Protein AF-A0AAV5KC12-F1 (afdb_monomer_lite)

InterPro domains:
  IPR001398 Macrophage migration inhibitory factor [PF01187] (5-67)
  IPR001398 Macrophage migration inhibitory factor [PTHR11954] (1-66)
  IPR014347 Tautomerase/MIF superfamily [G3DSA:3.30.429.10] 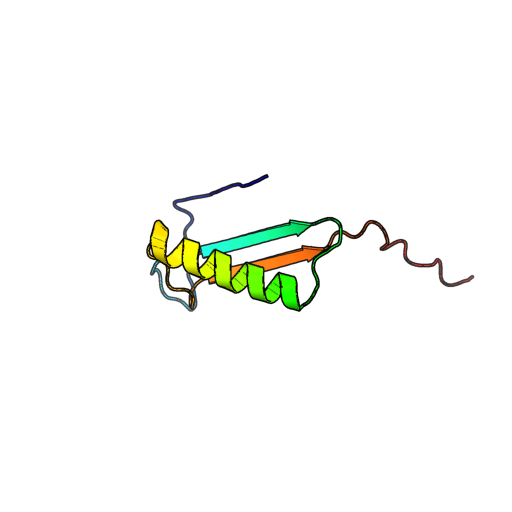(1-69)
  IPR014347 Tautomerase/MIF superfamily [SSF55331] (1-66)

Sequence (75 aa):
MVILKGSVPISFNGNKEGAAYAEIVSMGGINTEVKRKLIATLGSIMQDKLSIPKARFFLKVFDTTATAARPISKM

Secondary structure (DSSP, 8-state):
------S----BTTB-S--EEEEEEESS---HHHHHHHHHHHHHHHHHHH---GGGEEEEEEE--S---------

Structure (mmCIF, N/CA/C/O backbone):
data_AF-A0AAV5KC12-F1
#
_entry.id   AF-A0AAV5KC12-F1
#
loop_
_atom_site.group_PDB
_atom_site.id
_atom_site.type_symbol
_atom_site.label_atom_id
_atom_site.label_alt_id
_atom_site.label_comp_id
_atom_site.label_asym_id
_atom_site.label_entity_id
_atom_site.label_seq_id
_atom_site.pdbx_PDB_ins_code
_atom_site.Cartn_x
_atom_site.Cartn_y
_atom_site.Cartn_z
_atom_site.occupancy
_atom_site.B_iso_or_equiv
_atom_site.auth_seq_id
_atom_site.auth_comp_id
_atom_site.auth_asym_id
_atom_site.auth_atom_id
_atom_site.pdbx_PDB_model_num
ATOM 1 N N . MET A 1 1 ? 11.159 -7.635 -0.653 1.00 80.81 1 MET A N 1
ATOM 2 C CA . MET A 1 1 ? 11.165 -7.599 0.827 1.00 80.81 1 MET A CA 1
ATOM 3 C C . MET A 1 1 ? 9.886 -6.919 1.287 1.00 80.81 1 MET A C 1
ATOM 5 O O . MET A 1 1 ? 9.530 -5.913 0.689 1.00 80.81 1 MET A O 1
ATOM 9 N N . VAL A 1 2 ? 9.184 -7.467 2.279 1.00 83.75 2 VAL A N 1
ATOM 10 C CA . VAL A 1 2 ? 7.941 -6.890 2.817 1.00 83.75 2 VAL A CA 1
ATOM 11 C C . VAL A 1 2 ? 8.144 -6.661 4.307 1.00 83.75 2 VAL A C 1
ATOM 13 O O . VAL A 1 2 ? 8.507 -7.593 5.019 1.00 83.75 2 VAL A O 1
ATOM 16 N N . ILE A 1 3 ? 7.947 -5.425 4.761 1.00 87.19 3 ILE A N 1
ATOM 17 C CA . ILE A 1 3 ? 8.055 -5.046 6.171 1.00 87.19 3 ILE A CA 1
ATOM 18 C C . ILE A 1 3 ? 6.699 -4.498 6.593 1.00 87.19 3 ILE A C 1
ATOM 20 O O . ILE A 1 3 ? 6.214 -3.528 6.014 1.00 87.19 3 ILE A O 1
ATOM 24 N N . LEU A 1 4 ? 6.097 -5.122 7.601 1.00 86.62 4 LEU A N 1
ATOM 25 C CA . LEU A 1 4 ? 4.859 -4.651 8.204 1.00 86.62 4 LEU A CA 1
ATOM 26 C C . LEU A 1 4 ? 5.173 -4.116 9.597 1.00 86.62 4 LEU A C 1
ATOM 28 O O . LEU A 1 4 ? 5.553 -4.872 10.489 1.00 86.62 4 LEU A O 1
ATOM 32 N N . LYS A 1 5 ? 5.013 -2.806 9.779 1.00 84.94 5 LYS A N 1
ATOM 33 C CA . LYS A 1 5 ? 5.169 -2.162 11.081 1.00 84.94 5 LYS A CA 1
ATOM 34 C C . LYS A 1 5 ? 3.792 -1.811 11.633 1.00 84.94 5 LYS A C 1
ATOM 36 O O . LYS A 1 5 ? 3.171 -0.847 11.194 1.00 84.94 5 LYS A O 1
ATOM 41 N N . GLY A 1 6 ? 3.314 -2.625 12.570 1.00 82.69 6 GLY A N 1
ATOM 42 C CA . GLY A 1 6 ? 2.088 -2.357 13.322 1.00 82.69 6 GLY A CA 1
ATOM 43 C C . GLY A 1 6 ? 2.303 -1.342 14.448 1.00 82.69 6 GLY A C 1
ATOM 44 O O . GLY A 1 6 ? 3.439 -1.021 14.799 1.00 82.69 6 GLY A O 1
ATOM 45 N N . SER A 1 7 ? 1.200 -0.852 15.019 1.00 80.12 7 SER A N 1
ATOM 46 C CA . SER A 1 7 ? 1.185 -0.002 16.225 1.00 80.12 7 SER A CA 1
ATOM 47 C C . SER A 1 7 ? 1.963 1.314 16.114 1.00 80.12 7 SER A C 1
ATOM 49 O O . SER A 1 7 ? 2.415 1.869 17.114 1.00 80.12 7 SER A O 1
ATOM 51 N N . VAL A 1 8 ? 2.119 1.835 14.896 1.00 82.25 8 VAL A N 1
ATOM 52 C CA . VAL A 1 8 ? 2.680 3.168 14.673 1.00 82.25 8 VAL A CA 1
ATOM 53 C C . VAL A 1 8 ? 1.565 4.197 14.862 1.00 82.25 8 VAL A C 1
ATOM 55 O O . VAL A 1 8 ? 0.501 4.037 14.260 1.00 82.25 8 VAL A O 1
ATOM 58 N N . PRO A 1 9 ? 1.773 5.259 15.658 1.00 78.88 9 PRO A N 1
ATOM 59 C CA . PRO A 1 9 ? 0.823 6.359 15.722 1.00 78.88 9 PRO A CA 1
ATOM 60 C C . PRO A 1 9 ? 0.800 7.077 14.367 1.00 78.88 9 PRO A C 1
ATOM 62 O O . PRO A 1 9 ? 1.738 7.790 14.012 1.00 78.88 9 PRO A O 1
ATOM 65 N N . ILE A 1 10 ? -0.267 6.861 13.597 1.00 81.81 10 ILE A N 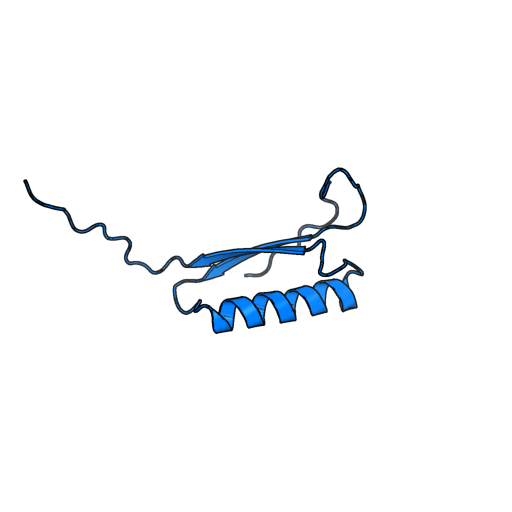1
ATOM 66 C CA . ILE A 1 10 ? -0.502 7.514 12.308 1.00 81.81 10 ILE A CA 1
ATOM 67 C C . ILE A 1 10 ? -1.774 8.347 12.443 1.00 81.81 10 ILE A C 1
ATOM 69 O O . ILE A 1 10 ? -2.852 7.814 12.691 1.00 81.81 10 ILE A O 1
ATOM 73 N N . SER A 1 11 ? -1.643 9.658 12.262 1.00 79.25 11 SER A N 1
ATOM 74 C CA . SER A 1 11 ? -2.779 10.576 12.188 1.00 79.25 11 SER A CA 1
ATOM 75 C C . SER A 1 11 ? -3.004 10.941 10.730 1.00 79.25 11 SER A C 1
ATOM 77 O O . SER A 1 11 ? -2.144 11.563 10.107 1.00 79.25 11 SER A O 1
ATOM 79 N N . PHE A 1 12 ? -4.161 10.576 10.182 1.00 79.00 12 PHE A N 1
ATOM 80 C CA . PHE A 1 12 ? -4.540 10.969 8.828 1.00 79.00 12 PHE A CA 1
ATOM 81 C C . PHE A 1 12 ? -5.608 12.062 8.893 1.00 79.00 12 PHE A C 1
ATOM 83 O O . PHE A 1 12 ? -6.669 11.862 9.483 1.00 79.00 12 PHE A O 1
ATOM 90 N N . ASN A 1 13 ? -5.297 13.232 8.326 1.00 78.75 13 ASN A N 1
ATOM 91 C CA . ASN A 1 13 ? -6.160 14.418 8.345 1.00 78.75 13 ASN A CA 1
ATOM 92 C C . ASN A 1 13 ? -6.654 14.812 9.759 1.00 78.75 13 ASN A C 1
ATOM 94 O O . ASN A 1 13 ? -7.817 15.148 9.954 1.00 78.75 13 ASN A O 1
ATOM 98 N N . GLY A 1 14 ? -5.790 14.685 10.774 1.00 77.06 14 GLY A N 1
ATOM 99 C CA . GLY A 1 14 ? -6.127 14.998 12.172 1.00 77.06 14 GLY A CA 1
ATOM 100 C C . GLY A 1 14 ? -6.977 13.949 12.904 1.00 77.06 14 GLY A C 1
ATOM 101 O O . GLY A 1 14 ? -7.203 14.094 14.103 1.00 77.06 14 GLY A O 1
ATOM 102 N N . ASN A 1 15 ? -7.404 12.873 12.236 1.00 75.38 15 ASN A N 1
ATOM 103 C CA . ASN A 1 15 ? -8.170 11.785 12.844 1.00 75.38 15 ASN A CA 1
ATOM 104 C C . ASN A 1 15 ? -7.256 10.569 13.141 1.00 75.38 15 ASN A C 1
ATOM 106 O O . ASN A 1 15 ? -6.417 10.198 12.315 1.00 75.38 15 ASN A O 1
ATOM 110 N N . LYS A 1 16 ? -7.427 9.981 14.336 1.00 76.38 16 LYS A N 1
ATOM 111 C CA . LYS A 1 16 ? -6.662 8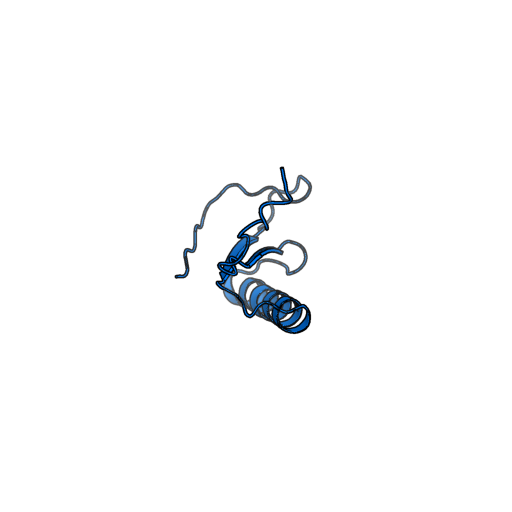.847 14.896 1.00 76.38 16 LYS A CA 1
ATOM 112 C C . LYS A 1 16 ? -7.201 7.464 14.500 1.00 76.38 16 LYS A C 1
ATOM 114 O O . LYS A 1 16 ? -6.698 6.452 14.977 1.00 76.38 16 LYS A O 1
ATOM 119 N N . GLU A 1 17 ? -8.236 7.407 13.671 1.00 79.75 17 GLU A N 1
ATOM 120 C CA . GLU A 1 17 ? -8.688 6.162 13.049 1.00 79.75 17 GLU A CA 1
ATOM 121 C C . GLU A 1 17 ? -7.584 5.509 12.210 1.00 79.75 17 GLU A C 1
ATOM 123 O O . GLU A 1 17 ? -6.711 6.189 11.662 1.00 79.75 17 GLU A O 1
ATOM 128 N N . GLY A 1 18 ? -7.673 4.183 12.072 1.00 81.88 18 GLY A N 1
ATOM 129 C CA . GLY A 1 18 ? -6.701 3.364 11.356 1.00 81.88 18 GLY A CA 1
ATOM 130 C C . GLY A 1 18 ? -6.342 3.931 9.981 1.00 81.88 18 GLY A C 1
ATOM 131 O O . GLY A 1 18 ? -7.204 4.176 9.134 1.00 81.88 18 GLY A O 1
ATOM 132 N N . ALA A 1 19 ? -5.046 4.134 9.771 1.00 86.50 19 ALA A N 1
ATOM 133 C CA . ALA A 1 19 ? -4.469 4.592 8.519 1.00 86.50 19 ALA A CA 1
ATOM 134 C C . ALA A 1 19 ? -3.233 3.752 8.202 1.00 86.50 19 ALA A C 1
ATOM 136 O O . ALA A 1 19 ? -2.547 3.270 9.105 1.00 86.50 19 ALA A O 1
ATOM 137 N N . ALA A 1 20 ? -2.951 3.581 6.914 1.00 87.62 20 ALA A N 1
ATOM 138 C CA . ALA A 1 20 ? -1.808 2.810 6.451 1.00 87.62 20 ALA A CA 1
ATOM 139 C C . ALA A 1 20 ? -0.959 3.630 5.482 1.00 87.62 20 ALA A C 1
ATOM 141 O O . ALA A 1 20 ? -1.463 4.292 4.573 1.00 87.62 20 ALA A O 1
ATOM 142 N N . TYR A 1 21 ? 0.351 3.541 5.673 1.00 88.12 21 TYR A N 1
ATOM 143 C CA . TYR A 1 21 ? 1.349 4.100 4.778 1.00 88.12 21 TYR A CA 1
ATOM 144 C C . TYR A 1 21 ? 2.243 2.967 4.287 1.00 88.12 21 TYR A C 1
ATOM 146 O O . TYR A 1 21 ? 2.768 2.196 5.091 1.00 88.12 21 TYR A O 1
ATOM 154 N N . ALA A 1 22 ? 2.392 2.860 2.971 1.00 89.06 22 ALA A N 1
ATOM 155 C CA . ALA A 1 22 ? 3.244 1.871 2.335 1.00 89.06 22 ALA A CA 1
ATOM 156 C C . ALA A 1 22 ? 4.238 2.541 1.389 1.00 89.06 22 ALA A C 1
ATOM 158 O O . ALA A 1 22 ? 3.920 3.514 0.700 1.00 89.06 22 ALA A O 1
ATOM 159 N N . GLU A 1 23 ? 5.430 1.960 1.316 1.00 89.56 23 GLU A N 1
ATOM 160 C CA . GLU A 1 23 ? 6.475 2.357 0.382 1.00 89.56 23 GLU A CA 1
ATOM 161 C C . GLU A 1 23 ? 6.865 1.151 -0.462 1.00 89.56 23 GLU A C 1
ATOM 163 O O . GLU A 1 23 ? 7.127 0.067 0.060 1.00 89.56 23 GLU A O 1
ATOM 168 N N . ILE A 1 24 ? 6.895 1.340 -1.777 1.00 88.44 24 ILE A N 1
ATOM 169 C CA . ILE A 1 24 ? 7.414 0.355 -2.722 1.00 88.44 24 ILE A CA 1
ATOM 170 C C . ILE A 1 24 ? 8.644 0.945 -3.374 1.00 88.44 24 ILE A C 1
ATOM 172 O O . ILE A 1 24 ? 8.583 2.032 -3.942 1.00 88.44 24 ILE A O 1
ATOM 176 N N . VAL A 1 25 ? 9.733 0.191 -3.321 1.00 88.00 25 VAL A N 1
ATOM 177 C CA . VAL A 1 25 ? 10.962 0.473 -4.053 1.00 88.00 25 VAL A CA 1
ATOM 178 C C . VAL A 1 25 ? 11.122 -0.621 -5.099 1.00 88.00 25 VAL A C 1
ATOM 180 O O . VAL A 1 25 ? 11.087 -1.807 -4.767 1.00 88.00 25 VAL A O 1
ATOM 183 N N . SER A 1 26 ? 11.249 -0.229 -6.360 1.00 85.75 26 SER A N 1
ATOM 184 C CA . SER A 1 26 ? 11.437 -1.141 -7.486 1.00 85.75 26 SER A CA 1
ATOM 185 C C . SER A 1 26 ? 12.538 -0.618 -8.401 1.00 85.75 26 SER A C 1
ATOM 187 O O . SER A 1 26 ? 12.647 0.587 -8.585 1.00 85.75 26 SER A O 1
ATOM 189 N N . MET A 1 27 ? 13.362 -1.499 -8.968 1.00 85.38 27 MET A N 1
ATOM 190 C CA . MET A 1 27 ? 14.395 -1.129 -9.943 1.00 85.38 27 MET A CA 1
ATOM 191 C C . MET A 1 27 ? 13.819 -1.233 -11.358 1.00 85.38 27 MET A C 1
ATOM 193 O O . MET A 1 27 ? 14.041 -2.224 -12.050 1.00 85.38 27 MET A O 1
ATOM 197 N N . GLY A 1 28 ? 13.069 -0.220 -11.786 1.00 81.12 28 GLY A N 1
ATOM 198 C CA . GLY A 1 28 ? 12.373 -0.215 -13.069 1.00 81.12 28 GLY A CA 1
ATOM 199 C C . GLY A 1 28 ? 11.043 -0.972 -13.056 1.00 81.12 28 GLY A C 1
ATOM 200 O O . GLY A 1 28 ? 10.703 -1.703 -12.129 1.00 81.12 28 GLY A O 1
ATOM 201 N N . GLY A 1 29 ? 10.268 -0.805 -14.130 1.00 81.50 29 GLY A N 1
ATOM 202 C CA . GLY A 1 29 ? 9.033 -1.564 -14.362 1.00 81.50 29 GLY A CA 1
ATOM 203 C C . GLY A 1 29 ? 7.773 -0.984 -13.711 1.00 81.50 29 GLY A C 1
ATOM 204 O O . GLY A 1 29 ? 6.684 -1.528 -13.907 1.00 81.50 29 GLY A O 1
ATOM 205 N N . ILE A 1 30 ? 7.868 0.144 -12.997 1.00 85.31 30 ILE A N 1
ATOM 206 C CA . ILE A 1 30 ? 6.692 0.871 -12.504 1.00 85.31 30 ILE A CA 1
ATOM 207 C C . ILE A 1 30 ? 6.222 1.842 -13.594 1.00 85.31 30 ILE A C 1
ATOM 209 O O . ILE A 1 30 ? 6.631 2.999 -13.657 1.00 85.31 30 ILE A O 1
ATOM 213 N N . ASN A 1 31 ? 5.304 1.386 -14.444 1.00 86.38 31 ASN A N 1
ATOM 214 C CA . ASN A 1 31 ? 4.564 2.274 -15.342 1.00 86.38 31 ASN A CA 1
ATOM 215 C C . ASN A 1 31 ? 3.275 2.802 -14.664 1.00 86.38 31 ASN A C 1
ATOM 217 O O . ASN A 1 31 ? 2.892 2.369 -13.572 1.00 86.38 31 ASN A O 1
ATOM 221 N N . THR A 1 32 ? 2.577 3.751 -15.296 1.00 86.88 32 THR A N 1
ATOM 222 C CA . THR A 1 32 ? 1.346 4.349 -14.741 1.00 86.88 32 THR A CA 1
ATOM 223 C C . THR A 1 32 ? 0.234 3.323 -14.509 1.00 86.88 32 THR A C 1
ATOM 225 O O . THR A 1 32 ? -0.507 3.426 -13.529 1.00 86.88 32 THR A O 1
ATOM 228 N N . GLU A 1 33 ? 0.114 2.324 -15.381 1.00 90.12 33 GLU A N 1
ATOM 229 C CA . GLU A 1 33 ? -0.905 1.278 -15.285 1.00 90.12 33 GLU A CA 1
ATOM 230 C C . GLU A 1 33 ? -0.623 0.321 -14.117 1.00 90.12 33 GLU A C 1
ATOM 232 O O . GLU A 1 33 ? -1.491 0.086 -13.275 1.00 90.12 33 GLU A O 1
ATOM 237 N N . VAL A 1 34 ? 0.615 -0.165 -14.017 1.00 89.06 34 VAL A N 1
ATOM 238 C CA . VAL A 1 34 ? 1.136 -1.005 -12.934 1.00 89.06 34 VAL A CA 1
ATOM 239 C C . VAL A 1 34 ? 0.990 -0.280 -11.604 1.00 89.06 34 VAL A C 1
ATOM 241 O O . VAL A 1 34 ? 0.501 -0.867 -10.644 1.00 89.06 34 VAL A O 1
ATOM 244 N N . LYS A 1 35 ? 1.306 1.020 -11.549 1.00 88.06 35 LYS A N 1
ATOM 245 C CA . LYS A 1 35 ? 1.103 1.838 -10.348 1.00 88.06 35 LYS A CA 1
ATOM 246 C C . LYS A 1 35 ? -0.366 1.873 -9.920 1.00 88.06 35 LYS A C 1
ATOM 248 O O . LYS A 1 35 ? -0.654 1.676 -8.743 1.00 88.06 35 LYS A O 1
ATOM 253 N N . ARG A 1 36 ? -1.305 2.090 -10.848 1.00 90.19 36 ARG A N 1
ATOM 254 C CA . ARG A 1 36 ? -2.749 2.088 -10.538 1.00 90.19 36 ARG A CA 1
ATOM 255 C C . ARG A 1 36 ? -3.223 0.720 -10.047 1.00 90.19 36 ARG A C 1
ATOM 257 O O . ARG A 1 36 ? -3.928 0.658 -9.042 1.00 90.19 36 ARG A O 1
ATOM 264 N N . LYS A 1 37 ? -2.797 -0.361 -10.710 1.00 92.19 37 LYS A N 1
ATOM 265 C CA . LYS A 1 37 ? -3.099 -1.742 -10.303 1.00 92.19 37 LYS A CA 1
ATOM 266 C C . LYS A 1 37 ? -2.561 -2.037 -8.901 1.00 92.19 37 LYS A C 1
ATOM 268 O O . LYS A 1 37 ? -3.318 -2.497 -8.056 1.00 92.19 37 LYS A O 1
ATOM 273 N N . LEU A 1 38 ? -1.309 -1.673 -8.616 1.00 90.00 38 LEU A N 1
ATOM 274 C CA . LEU A 1 38 ? -0.696 -1.830 -7.293 1.00 90.00 38 LEU A CA 1
ATOM 275 C C . LEU A 1 38 ? -1.486 -1.108 -6.199 1.00 90.00 38 LEU A C 1
ATOM 277 O O . LEU A 1 38 ? -1.780 -1.709 -5.170 1.00 90.00 38 LEU A O 1
ATOM 281 N N . ILE A 1 39 ? -1.870 0.152 -6.425 1.00 89.62 39 ILE A N 1
ATOM 282 C CA . ILE A 1 39 ? -2.662 0.926 -5.456 1.00 89.62 39 ILE A CA 1
ATOM 283 C C . ILE A 1 39 ? -4.014 0.250 -5.200 1.00 89.62 39 ILE A C 1
ATOM 285 O O . ILE A 1 39 ? -4.412 0.098 -4.047 1.00 89.62 39 ILE A O 1
ATOM 289 N N . ALA A 1 40 ? -4.709 -0.184 -6.254 1.00 91.81 40 ALA A N 1
ATOM 290 C CA . ALA A 1 40 ? -6.019 -0.818 -6.134 1.00 91.81 40 ALA A CA 1
ATOM 291 C C . ALA A 1 40 ? -5.955 -2.171 -5.402 1.00 91.81 40 ALA A C 1
ATOM 293 O O . ALA A 1 40 ? -6.774 -2.444 -4.516 1.00 91.81 40 ALA A O 1
ATOM 294 N N . THR A 1 41 ? -4.967 -3.004 -5.738 1.00 92.81 41 THR A N 1
ATOM 295 C CA . THR A 1 41 ? -4.757 -4.308 -5.102 1.00 92.81 41 THR A CA 1
ATOM 296 C C . THR A 1 41 ? -4.367 -4.142 -3.638 1.00 92.81 41 THR A C 1
ATOM 298 O O . THR A 1 41 ? -4.984 -4.760 -2.774 1.00 92.81 41 THR A O 1
ATOM 301 N N . LEU A 1 42 ? -3.408 -3.263 -3.331 1.00 91.06 42 LEU A N 1
ATOM 302 C CA . LEU A 1 42 ? -2.987 -3.019 -1.951 1.00 91.06 42 LEU A CA 1
ATOM 303 C C . LEU A 1 42 ? -4.100 -2.398 -1.118 1.00 91.06 42 LEU A C 1
ATOM 305 O O . LEU A 1 42 ? -4.338 -2.858 -0.008 1.00 91.06 42 LEU A O 1
ATOM 309 N N . GLY A 1 43 ? -4.840 -1.431 -1.661 1.00 90.75 43 GLY A N 1
ATOM 310 C CA . GLY A 1 43 ? -5.997 -0.864 -0.975 1.00 90.75 43 GLY A CA 1
ATOM 311 C C . G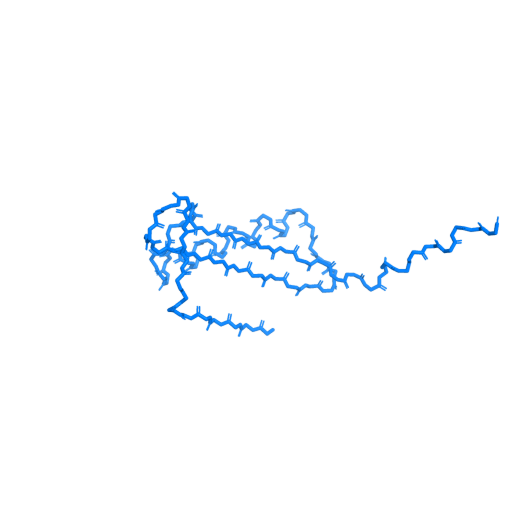LY A 1 43 ? -7.052 -1.922 -0.637 1.00 90.75 43 GLY A C 1
ATOM 312 O O . GLY A 1 43 ? -7.644 -1.870 0.436 1.00 90.75 43 GLY A O 1
ATOM 313 N N . SER A 1 44 ? -7.270 -2.904 -1.517 1.00 92.62 44 SER A N 1
ATOM 314 C CA . SER A 1 44 ? -8.205 -4.008 -1.248 1.00 92.62 44 SER A CA 1
ATOM 315 C C . SER A 1 44 ? -7.675 -4.950 -0.168 1.00 92.62 44 SER A C 1
ATOM 317 O O . SER A 1 44 ? -8.399 -5.263 0.765 1.00 92.62 44 SER A O 1
ATOM 319 N N . ILE A 1 45 ? -6.385 -5.296 -0.198 1.00 91.69 45 ILE A N 1
ATOM 320 C CA . ILE A 1 45 ? -5.760 -6.108 0.860 1.00 91.69 45 ILE A CA 1
ATOM 321 C C . ILE A 1 45 ? -5.831 -5.402 2.224 1.00 91.69 45 ILE A C 1
ATOM 323 O O . ILE A 1 45 ? -6.155 -6.038 3.224 1.00 91.69 45 ILE A O 1
ATOM 327 N N . MET A 1 46 ? -5.552 -4.095 2.279 1.00 89.12 46 MET A N 1
ATOM 328 C CA . MET A 1 46 ? -5.633 -3.305 3.516 1.00 89.12 46 MET A CA 1
ATOM 329 C C . MET A 1 46 ? -7.065 -3.263 4.068 1.00 89.12 46 MET A C 1
ATOM 331 O O . MET A 1 46 ? -7.261 -3.377 5.278 1.00 89.12 46 MET A O 1
ATOM 335 N N . GLN A 1 47 ? -8.060 -3.152 3.187 1.00 90.12 47 GLN A N 1
ATOM 336 C CA . GLN A 1 47 ? -9.469 -3.180 3.565 1.00 90.12 47 GLN A CA 1
ATOM 337 C C . GLN A 1 47 ? -9.885 -4.563 4.085 1.00 90.12 47 GLN A C 1
ATOM 339 O O . GLN A 1 47 ? -10.425 -4.659 5.183 1.00 90.12 47 GLN A O 1
ATOM 344 N N . ASP A 1 48 ? -9.571 -5.627 3.346 1.00 92.69 48 ASP A N 1
ATOM 345 C CA . ASP A 1 48 ? -10.060 -6.982 3.626 1.00 92.69 48 ASP A CA 1
ATOM 346 C C . ASP A 1 48 ? -9.334 -7.660 4.794 1.00 92.69 48 ASP A C 1
ATOM 348 O O . AS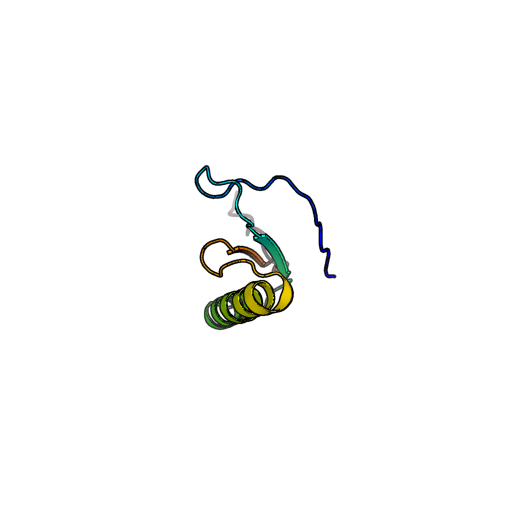P A 1 48 ? -9.911 -8.495 5.489 1.00 92.69 48 ASP A O 1
ATOM 352 N N . LYS A 1 49 ? -8.046 -7.355 4.997 1.00 90.81 49 LYS A N 1
ATOM 353 C CA . LYS A 1 49 ? -7.210 -8.028 6.006 1.00 90.81 49 LYS A CA 1
ATOM 354 C C . LYS A 1 49 ? -6.954 -7.190 7.247 1.00 90.81 49 LYS A C 1
ATOM 356 O O . LYS A 1 49 ? -6.773 -7.762 8.316 1.00 90.81 49 LYS A O 1
ATOM 361 N N . LEU A 1 50 ? -6.914 -5.864 7.115 1.00 85.38 50 LEU A N 1
ATOM 362 C CA . LEU A 1 50 ? -6.560 -4.957 8.212 1.00 85.38 50 LEU A CA 1
ATOM 363 C C . LEU A 1 50 ? -7.698 -4.003 8.593 1.00 85.38 50 LEU A C 1
ATOM 365 O O . LEU A 1 50 ? -7.526 -3.214 9.516 1.00 85.38 50 LEU A O 1
ATOM 369 N N . SER A 1 51 ? -8.859 -4.082 7.928 1.00 87.62 51 SER A N 1
ATOM 370 C CA . SER A 1 51 ? -10.009 -3.193 8.163 1.00 87.62 51 SER A CA 1
ATOM 371 C C . SER A 1 51 ? -9.672 -1.701 8.019 1.00 87.62 51 SER A C 1
ATOM 373 O O . SER A 1 51 ? -10.300 -0.850 8.646 1.00 87.62 51 SER A O 1
ATOM 375 N N . ILE A 1 52 ? -8.679 -1.362 7.187 1.00 87.19 52 ILE A N 1
ATOM 376 C CA . ILE A 1 52 ? -8.283 0.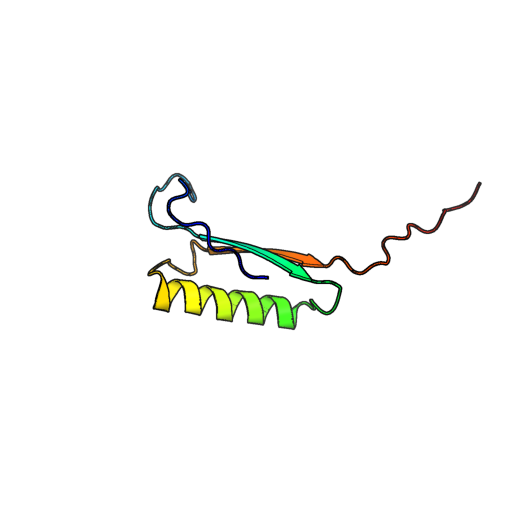026 6.922 1.00 87.19 52 ILE A CA 1
ATOM 377 C C . ILE A 1 52 ? -8.985 0.507 5.646 1.00 87.19 52 ILE A C 1
ATOM 379 O O . ILE A 1 52 ? -8.818 -0.111 4.589 1.00 87.19 52 ILE A O 1
ATOM 383 N N . PRO A 1 53 ? -9.748 1.615 5.687 1.00 87.75 53 PRO A N 1
ATOM 384 C CA . PRO A 1 53 ? -10.402 2.148 4.499 1.00 87.75 53 PRO A CA 1
ATOM 385 C C . PRO A 1 53 ? -9.396 2.532 3.407 1.00 87.75 53 PRO A C 1
ATOM 387 O O . PRO A 1 53 ? -8.396 3.196 3.677 1.00 87.75 53 PRO A O 1
ATOM 390 N N . LYS A 1 54 ? -9.720 2.223 2.144 1.00 86.12 54 LYS A N 1
ATOM 391 C CA . LYS A 1 54 ? -8.917 2.602 0.962 1.00 86.12 54 LYS A CA 1
ATOM 392 C C . LYS A 1 54 ? -8.612 4.103 0.893 1.00 86.12 54 LYS A C 1
ATOM 394 O O . LYS A 1 54 ? -7.544 4.490 0.437 1.00 86.12 54 LYS A O 1
ATOM 399 N N . ALA A 1 55 ? -9.530 4.942 1.377 1.00 86.38 55 ALA A N 1
ATOM 400 C CA . ALA A 1 55 ? -9.373 6.397 1.422 1.00 86.38 55 ALA A CA 1
ATOM 401 C C . ALA A 1 55 ? -8.313 6.881 2.432 1.00 86.38 55 ALA A C 1
ATOM 403 O O . ALA A 1 55 ? -7.863 8.019 2.344 1.00 86.38 55 ALA A O 1
ATOM 404 N N . ARG A 1 56 ? -7.917 6.031 3.389 1.00 86.31 56 ARG A N 1
ATOM 405 C CA . ARG A 1 56 ? -6.920 6.320 4.436 1.00 86.31 56 ARG A CA 1
ATOM 406 C C . ARG A 1 56 ? -5.622 5.533 4.223 1.00 86.31 56 ARG A C 1
ATOM 408 O O . ARG A 1 56 ? -4.866 5.298 5.167 1.00 86.31 56 ARG A O 1
ATOM 415 N N . PHE A 1 57 ? -5.385 5.105 2.984 1.00 87.50 57 PHE A N 1
ATOM 416 C CA . PHE A 1 57 ? -4.190 4.391 2.562 1.00 87.50 57 PHE A CA 1
ATOM 417 C C . PHE A 1 57 ? -3.389 5.236 1.572 1.00 87.50 57 PHE A C 1
ATOM 419 O O . PHE A 1 57 ? -3.920 5.679 0.553 1.00 87.50 57 PHE A O 1
ATOM 426 N N . PHE A 1 58 ? -2.093 5.404 1.839 1.00 87.56 58 PHE A N 1
ATOM 427 C CA . PHE A 1 58 ? -1.159 5.974 0.872 1.00 87.56 58 PHE A CA 1
ATOM 428 C C . PHE A 1 58 ? -0.084 4.988 0.471 1.00 87.56 58 PHE A C 1
ATOM 430 O O . PHE A 1 58 ? 0.491 4.286 1.301 1.00 87.56 58 PHE A O 1
ATOM 437 N N . LEU A 1 59 ? 0.245 5.044 -0.816 1.00 89.88 59 LEU A N 1
ATOM 438 C CA . LEU A 1 59 ? 1.349 4.313 -1.400 1.00 89.88 59 LEU A CA 1
ATOM 439 C C . LEU A 1 59 ? 2.342 5.286 -2.031 1.00 89.88 59 LEU A C 1
ATOM 441 O O . LEU A 1 59 ? 2.035 5.950 -3.026 1.00 89.88 59 LEU A O 1
ATOM 445 N N . LYS A 1 60 ? 3.557 5.320 -1.491 1.00 88.62 60 LYS A N 1
ATOM 446 C CA . LYS A 1 60 ? 4.693 5.975 -2.132 1.00 88.62 60 LYS A CA 1
ATOM 447 C C . LYS A 1 60 ? 5.426 4.955 -2.988 1.00 88.62 60 LYS A C 1
ATOM 449 O O . LYS A 1 60 ? 5.774 3.876 -2.518 1.00 88.62 60 LYS A O 1
ATOM 454 N N . VAL A 1 61 ? 5.636 5.287 -4.255 1.00 87.06 61 VAL A N 1
ATOM 455 C CA . VAL A 1 61 ? 6.320 4.398 -5.196 1.00 87.06 61 VAL A CA 1
ATOM 456 C C . VAL A 1 61 ? 7.602 5.065 -5.650 1.00 87.06 61 VAL A C 1
ATOM 458 O O . VAL A 1 61 ? 7.564 6.172 -6.187 1.00 87.06 61 VAL A O 1
ATOM 461 N N . PHE A 1 62 ? 8.712 4.380 -5.419 1.00 85.81 62 PHE A N 1
ATOM 462 C CA . PHE A 1 62 ? 10.044 4.750 -5.848 1.00 85.81 62 PHE A CA 1
ATOM 463 C C . PHE A 1 62 ? 10.496 3.783 -6.932 1.00 85.81 62 PHE A C 1
ATOM 465 O O . PHE A 1 62 ? 10.590 2.578 -6.702 1.00 85.81 62 PHE A O 1
ATOM 472 N N . ASP A 1 63 ? 10.779 4.334 -8.105 1.00 81.94 63 ASP A N 1
ATOM 473 C CA . ASP A 1 63 ? 11.471 3.621 -9.165 1.00 81.94 63 ASP A CA 1
ATOM 474 C C . ASP A 1 63 ? 12.952 4.019 -9.113 1.00 81.94 63 ASP A C 1
ATOM 476 O O . ASP A 1 63 ? 13.311 5.163 -9.387 1.00 81.94 63 ASP A O 1
ATOM 480 N N . THR A 1 64 ? 13.807 3.095 -8.684 1.00 73.81 64 THR A N 1
ATOM 481 C CA . THR A 1 64 ? 15.261 3.253 -8.605 1.00 73.81 64 THR A CA 1
ATOM 482 C C . THR A 1 64 ? 15.929 2.717 -9.864 1.00 73.81 64 THR A C 1
ATOM 484 O O . THR A 1 64 ? 16.927 2.000 -9.774 1.00 73.81 64 THR A O 1
ATOM 487 N N . THR A 1 65 ? 15.373 3.005 -11.045 1.00 65.00 65 THR A N 1
ATOM 488 C CA . THR A 1 65 ? 16.042 2.703 -12.313 1.00 65.00 65 THR A CA 1
ATOM 489 C C . THR A 1 65 ? 17.481 3.219 -12.220 1.00 65.00 65 THR A C 1
ATOM 491 O O . THR A 1 65 ? 17.704 4.395 -11.933 1.00 65.00 65 THR A O 1
ATOM 494 N N . ALA A 1 66 ? 18.463 2.333 -12.399 1.00 54.22 66 ALA A N 1
ATOM 495 C CA . ALA A 1 66 ? 19.894 2.562 -12.165 1.00 54.22 66 ALA A CA 1
ATOM 496 C C . ALA A 1 66 ? 20.556 3.564 -13.146 1.00 54.22 66 ALA A C 1
ATOM 498 O O . ALA A 1 66 ? 21.746 3.486 -13.433 1.00 54.22 66 ALA A O 1
ATOM 499 N N . THR A 1 67 ? 19.794 4.524 -13.666 1.00 49.97 67 THR A N 1
ATOM 500 C CA . THR A 1 67 ? 20.202 5.543 -14.632 1.00 49.97 67 THR A CA 1
ATOM 501 C C . THR A 1 67 ? 19.561 6.887 -14.289 1.00 49.97 67 THR A C 1
ATOM 503 O O . THR A 1 67 ? 18.905 7.519 -15.109 1.00 49.97 67 THR A O 1
ATOM 506 N N . ALA A 1 68 ? 19.811 7.373 -13.076 1.00 50.16 68 ALA A N 1
ATOM 507 C CA . ALA A 1 68 ? 20.126 8.788 -12.906 1.00 50.16 68 ALA A CA 1
ATOM 508 C C . ALA A 1 68 ? 21.654 8.957 -12.867 1.00 50.16 68 ALA A C 1
ATOM 510 O O . ALA A 1 68 ? 22.201 9.671 -12.031 1.00 50.16 68 ALA A O 1
ATOM 511 N N . ALA A 1 69 ? 22.355 8.314 -13.809 1.00 46.50 69 ALA A N 1
ATOM 512 C CA . ALA A 1 69 ? 23.530 8.945 -14.380 1.00 46.50 69 ALA A CA 1
ATOM 513 C C . ALA A 1 69 ? 23.020 10.248 -15.004 1.00 46.50 69 ALA A C 1
ATOM 515 O O . ALA A 1 69 ? 22.487 10.258 -16.113 1.00 46.50 69 ALA A O 1
ATOM 516 N N . ARG A 1 70 ? 23.091 11.345 -14.242 1.00 46.72 70 ARG A N 1
ATOM 517 C CA . ARG A 1 70 ? 23.023 12.680 -14.828 1.00 46.72 70 ARG A CA 1
ATOM 518 C C . ARG A 1 70 ? 24.029 12.680 -15.984 1.00 46.72 70 ARG A C 1
ATOM 520 O O . ARG A 1 70 ? 25.196 12.378 -15.722 1.00 46.72 70 ARG A O 1
ATOM 527 N N . PRO A 1 71 ? 23.639 12.985 -17.232 1.00 47.94 71 PRO A N 1
ATOM 528 C CA . PRO A 1 71 ? 24.638 13.317 -18.226 1.00 47.94 71 PRO A CA 1
ATOM 529 C C . PRO A 1 71 ? 25.431 14.495 -17.660 1.00 47.94 71 PRO A C 1
ATOM 531 O O . PRO A 1 71 ? 24.848 15.480 -17.204 1.00 47.94 71 PRO A O 1
ATOM 534 N N . ILE A 1 72 ? 26.754 14.355 -17.629 1.00 55.09 72 ILE A N 1
ATOM 535 C CA . ILE A 1 72 ? 27.679 15.460 -17.398 1.00 55.09 72 ILE A CA 1
ATOM 536 C C . ILE A 1 72 ? 27.402 16.452 -18.531 1.00 55.09 72 ILE A C 1
ATOM 538 O O . ILE A 1 72 ? 27.892 16.300 -19.650 1.00 55.09 72 ILE A O 1
ATOM 542 N N . SER A 1 73 ? 26.522 17.420 -18.287 1.00 54.31 73 SER A N 1
ATOM 543 C CA . SER A 1 73 ? 26.303 18.535 -19.193 1.00 54.31 73 SER A CA 1
ATOM 544 C C . SER A 1 73 ? 27.528 19.437 -19.086 1.00 54.31 73 SER A C 1
ATOM 546 O O . SER A 1 73 ? 27.640 20.182 -18.121 1.00 54.31 73 SER A O 1
ATOM 548 N N . LYS A 1 74 ? 28.444 19.213 -20.038 1.00 50.06 74 LYS A N 1
ATOM 549 C CA . LYS A 1 74 ? 29.526 20.043 -20.597 1.00 50.06 74 LYS A CA 1
ATOM 550 C C . LYS A 1 74 ? 30.116 21.183 -19.742 1.00 50.06 74 LYS A C 1
ATOM 552 O O . LYS A 1 74 ? 29.390 22.032 -19.243 1.00 50.06 74 LYS A O 1
ATOM 557 N N . MET A 1 75 ? 31.459 21.158 -19.712 1.00 40.97 75 MET A N 1
ATOM 558 C CA . MET A 1 75 ? 32.411 22.262 -19.482 1.00 40.97 75 MET A CA 1
ATOM 559 C C . MET A 1 75 ? 31.879 23.656 -19.801 1.00 40.97 75 MET A C 1
ATOM 561 O O . MET A 1 75 ? 31.239 23.800 -20.869 1.00 40.97 75 MET A O 1
#

Radius of gyration: 16.28 Å; chains: 1; bounding box: 43×30×37 Å

Foldseek 3Di:
DDDDDPPDQDQDPNDRPDAEEEEAEEQDDDDPVNVVVVLVVVQVCCCPPVVHHSVRYDYHYHHPNVPPPPPPPDD

Organism: NCBI:txid152421

pLDDT: mean 80.78, std 13.25, range [40.97, 92.81]